Protein AF-A0A1F8NEN6-F1 (afdb_monomer_lite)

Radius of gyration: 20.18 Å; chains: 1; bounding box: 50×35×69 Å

Foldseek 3Di:
DCCCVPPCVVCVVVVVVVLVVLLVQLVCLQVVLVCCVPPPVVPDDPVVLLVSLVSLLVSLVSLLVSLVVVCVVVVDDDLPPDDPDPVNDRGDPSNVSNVVSVVSNCVSVVVSVVSVVVVVVVVVVVVVD

Secondary structure (DSSP, 8-state):
-HHIIIIISTTHHHHHHHHHHHHHHHHHHHHHHHHIIIIIGGGS-HHHHHHHHHHHHHHHHHHHHHHHHHHHHTT---TTSPPSSTTS-SS-HHHHHHHHHHHHHHHHHHHHHHHHHHHHHHHHHHTT-

Sequence (129 aa):
MSFLNDVVIPRGKLFGYLLEISELLVGVALIGGAVVWLLVWKRVSIQLRAVTLALITFSSLAGVFMNINFHLANGSSHPWLIPGSGFDEGVDLDSLMPAIELVLAGVSGGLLLGMWRSWRNARATSGRS

pLDDT: mean 79.59, std 16.27, range [47.91, 95.81]

Structure (mmCIF, N/CA/C/O backbone):
data_AF-A0A1F8NEN6-F1
#
_entry.id   AF-A0A1F8NEN6-F1
#
loop_
_atom_site.group_PDB
_atom_site.id
_atom_site.type_symbol
_atom_site.label_atom_id
_atom_site.label_alt_id
_atom_site.label_comp_id
_atom_site.label_asym_id
_atom_site.label_entity_id
_atom_site.label_seq_id
_atom_site.pdbx_PDB_ins_code
_atom_site.Cartn_x
_atom_site.Cartn_y
_atom_site.Cartn_z
_atom_site.occupancy
_atom_site.B_iso_or_equiv
_atom_site.auth_seq_id
_atom_site.auth_comp_id
_atom_site.auth_asym_id
_atom_site.auth_atom_id
_atom_site.pdbx_PDB_model_num
ATOM 1 N N . MET A 1 1 ? 29.935 -3.811 -19.395 1.00 47.91 1 MET A N 1
ATOM 2 C CA . MET A 1 1 ? 28.957 -4.557 -20.222 1.00 47.91 1 MET A CA 1
ATOM 3 C C . MET A 1 1 ? 28.736 -6.023 -19.798 1.00 47.91 1 MET A C 1
ATOM 5 O O . MET A 1 1 ? 27.991 -6.705 -20.482 1.00 47.91 1 MET A O 1
ATOM 9 N N . SER A 1 2 ? 29.287 -6.519 -18.674 1.00 57.44 2 SER A N 1
ATOM 10 C CA . SER A 1 2 ? 29.032 -7.905 -18.205 1.00 57.44 2 SER A CA 1
ATOM 11 C C . SER A 1 2 ? 27.757 -8.032 -17.349 1.00 57.44 2 SER A C 1
ATOM 13 O O . SER A 1 2 ? 26.944 -8.905 -17.607 1.00 57.44 2 SER A O 1
ATOM 15 N N . PHE A 1 3 ? 27.467 -7.093 -16.440 1.00 57.88 3 PHE A N 1
ATOM 16 C CA . PHE A 1 3 ? 26.266 -7.161 -15.584 1.00 57.88 3 PHE A CA 1
ATOM 17 C C . PHE A 1 3 ? 24.928 -7.177 -16.359 1.00 57.88 3 PHE A C 1
ATOM 19 O O . PHE A 1 3 ? 24.011 -7.918 -16.014 1.00 57.88 3 PHE A O 1
ATOM 26 N N . LEU A 1 4 ? 24.830 -6.400 -17.446 1.00 51.75 4 LEU A N 1
ATOM 27 C CA . LEU A 1 4 ? 23.642 -6.365 -18.308 1.00 51.75 4 LEU A CA 1
ATOM 28 C C . LEU A 1 4 ? 23.404 -7.714 -19.021 1.00 51.75 4 LEU A C 1
ATOM 30 O O . LEU A 1 4 ? 22.264 -8.160 -19.112 1.00 51.75 4 LEU A O 1
ATOM 34 N N . ASN A 1 5 ? 24.473 -8.381 -19.471 1.00 49.62 5 ASN A N 1
ATOM 35 C CA . ASN A 1 5 ? 24.411 -9.658 -20.192 1.00 49.62 5 ASN A CA 1
ATOM 36 C C . ASN A 1 5 ? 24.282 -10.880 -19.269 1.00 49.62 5 ASN A C 1
ATOM 38 O O . ASN A 1 5 ? 23.631 -11.845 -19.654 1.00 49.62 5 ASN A O 1
ATOM 42 N N . ASP A 1 6 ? 24.846 -10.832 -18.059 1.00 56.53 6 ASP A N 1
ATOM 43 C CA . ASP A 1 6 ? 24.893 -11.990 -17.152 1.00 56.53 6 ASP A CA 1
ATOM 44 C C . ASP A 1 6 ? 23.738 -12.018 -16.137 1.00 56.53 6 ASP A C 1
ATOM 46 O O . ASP A 1 6 ? 23.346 -13.087 -15.667 1.00 56.53 6 ASP A O 1
ATOM 50 N N . VAL A 1 7 ? 23.169 -10.857 -15.789 1.00 58.78 7 VAL A N 1
ATOM 51 C CA . VAL A 1 7 ? 22.150 -10.746 -14.728 1.00 58.78 7 VAL A CA 1
ATOM 52 C C . VAL A 1 7 ? 20.799 -10.295 -15.277 1.00 58.78 7 VAL A C 1
ATOM 54 O O . VAL A 1 7 ? 19.771 -10.870 -14.916 1.00 58.78 7 VAL A O 1
ATOM 57 N N . VAL A 1 8 ? 20.792 -9.293 -16.163 1.00 53.81 8 VAL A N 1
ATOM 58 C CA . VAL A 1 8 ? 19.554 -8.639 -16.623 1.00 53.81 8 VAL A CA 1
ATOM 59 C C . VAL A 1 8 ? 18.933 -9.372 -17.818 1.00 53.81 8 VAL A C 1
ATOM 61 O O . VAL A 1 8 ? 17.762 -9.744 -17.769 1.00 53.81 8 VAL A O 1
ATOM 64 N N . ILE A 1 9 ? 19.710 -9.655 -18.866 1.00 56.34 9 ILE A N 1
ATOM 65 C CA . ILE A 1 9 ? 19.211 -10.284 -20.104 1.00 56.34 9 ILE A CA 1
ATOM 66 C C . ILE A 1 9 ? 18.712 -11.734 -19.914 1.00 56.34 9 ILE A C 1
ATOM 68 O O . ILE A 1 9 ? 17.626 -12.043 -20.413 1.00 56.34 9 ILE A O 1
ATOM 72 N N . PRO A 1 10 ? 19.381 -12.632 -19.158 1.00 59.94 10 PRO A N 1
ATOM 73 C CA . PRO A 1 10 ? 18.939 -14.028 -19.045 1.00 59.94 10 PRO A CA 1
ATOM 74 C C . PRO A 1 10 ? 17.637 -14.181 -18.249 1.00 59.94 10 PRO A C 1
ATOM 76 O O . PRO A 1 10 ? 16.888 -15.137 -18.443 1.00 59.94 10 PRO A O 1
ATOM 79 N N . ARG A 1 11 ? 17.361 -13.234 -17.341 1.00 60.72 11 ARG A N 1
ATOM 80 C CA . ARG A 1 11 ? 16.193 -13.239 -16.448 1.00 60.72 11 ARG A CA 1
ATOM 81 C C . ARG A 1 11 ? 15.161 -12.169 -16.797 1.00 60.72 11 ARG A C 1
ATOM 83 O O . ARG A 1 11 ? 14.220 -11.992 -16.030 1.00 60.72 11 ARG A O 1
ATOM 90 N N . GLY A 1 12 ? 15.273 -11.513 -17.955 1.00 66.12 12 GLY A N 1
ATOM 91 C CA . GLY A 1 12 ? 14.342 -10.458 -18.373 1.00 66.12 12 GLY A CA 1
ATOM 92 C C . GLY A 1 12 ? 12.875 -10.904 -18.346 1.00 66.12 12 GLY A C 1
ATOM 93 O O . GLY A 1 12 ? 12.019 -10.161 -17.883 1.00 66.12 12 GLY A O 1
ATOM 94 N N . LYS A 1 13 ? 12.591 -12.163 -18.714 1.00 76.50 13 LYS A N 1
ATOM 95 C CA . LYS A 1 13 ? 11.241 -12.749 -18.603 1.00 76.50 13 LYS A CA 1
ATOM 96 C C . LYS A 1 13 ? 10.764 -12.900 -17.157 1.00 76.50 13 LYS A C 1
ATOM 98 O O . LYS A 1 13 ? 9.611 -12.620 -16.867 1.00 76.50 13 LYS A O 1
ATOM 103 N N . LEU A 1 14 ? 11.642 -13.335 -16.249 1.00 78.19 14 LEU A N 1
ATOM 104 C CA . LEU A 1 14 ? 11.311 -13.464 -14.827 1.00 78.19 14 LEU A CA 1
ATOM 105 C C . LEU A 1 14 ? 11.043 -12.089 -14.209 1.00 78.19 14 LEU A C 1
ATOM 107 O O . LEU A 1 14 ? 10.080 -11.930 -13.470 1.00 78.19 14 LEU A O 1
ATOM 111 N N . PHE A 1 15 ? 11.882 -11.104 -14.530 1.00 77.81 15 PHE A N 1
ATOM 112 C CA . PHE A 1 15 ? 11.697 -9.729 -14.081 1.00 77.81 15 PHE A CA 1
ATOM 113 C C . PHE A 1 15 ? 10.399 -9.126 -14.637 1.00 77.81 15 PHE A C 1
ATOM 115 O O . PHE A 1 15 ? 9.640 -8.536 -13.877 1.00 77.81 15 PHE A O 1
ATOM 122 N N . GLY A 1 16 ? 10.096 -9.372 -15.916 1.00 81.69 16 GLY A N 1
ATOM 123 C CA . GLY A 1 16 ? 8.826 -8.995 -16.538 1.00 81.69 16 GLY A CA 1
ATOM 124 C C . GLY A 1 16 ? 7.613 -9.583 -15.814 1.00 81.69 16 GLY A C 1
ATOM 125 O O . GLY A 1 16 ? 6.729 -8.832 -15.423 1.00 81.69 16 GLY A O 1
ATOM 126 N N . TYR A 1 17 ? 7.606 -10.891 -15.530 1.00 85.81 17 TYR A N 1
ATOM 127 C CA . TYR A 1 17 ? 6.505 -11.510 -14.780 1.00 85.81 17 TYR A CA 1
ATOM 128 C C . TYR A 1 17 ? 6.370 -10.973 -13.354 1.00 85.81 17 TYR A C 1
ATOM 130 O O . TYR A 1 17 ? 5.258 -10.821 -12.860 1.00 85.81 17 TYR A O 1
ATOM 138 N N . LEU A 1 18 ? 7.481 -10.685 -12.672 1.00 86.50 18 LEU A N 1
ATOM 139 C CA . LEU A 1 18 ? 7.431 -10.099 -11.333 1.00 86.50 18 LEU A CA 1
ATOM 140 C C . LEU A 1 18 ? 6.818 -8.696 -11.353 1.00 86.50 18 LEU A C 1
ATOM 142 O O . LEU A 1 18 ? 6.039 -8.379 -10.455 1.00 86.50 18 LEU A O 1
ATOM 146 N N . LEU A 1 19 ? 7.143 -7.884 -12.363 1.00 85.00 19 LEU A N 1
ATOM 147 C CA . LEU A 1 19 ? 6.537 -6.567 -12.550 1.00 85.00 19 LEU A CA 1
ATOM 148 C C . LEU A 1 19 ? 5.041 -6.686 -12.846 1.00 85.00 19 LEU A C 1
ATOM 150 O O . LEU A 1 19 ? 4.246 -6.095 -12.124 1.00 85.00 19 LEU A O 1
ATOM 154 N N . GLU A 1 20 ? 4.663 -7.518 -13.817 1.00 88.31 20 GLU A N 1
ATOM 155 C CA . GLU A 1 20 ? 3.265 -7.731 -14.211 1.00 88.31 20 GLU A CA 1
ATOM 156 C C . GLU A 1 20 ? 2.405 -8.218 -13.033 1.00 88.31 20 GLU A C 1
ATOM 158 O O . GLU A 1 20 ? 1.335 -7.675 -12.756 1.00 88.31 20 GLU A O 1
ATOM 163 N N . ILE A 1 21 ? 2.897 -9.202 -12.271 1.00 92.00 21 ILE A N 1
ATOM 164 C CA . ILE A 1 21 ? 2.203 -9.698 -11.076 1.00 92.00 21 ILE A CA 1
ATOM 165 C C . ILE A 1 21 ? 2.098 -8.598 -10.013 1.00 92.00 21 ILE A C 1
ATOM 167 O O . ILE A 1 21 ? 1.062 -8.480 -9.360 1.00 92.00 21 ILE A O 1
ATOM 171 N N . SER A 1 22 ? 3.149 -7.797 -9.819 1.00 87.56 22 SER A N 1
ATOM 172 C CA . SER A 1 22 ? 3.140 -6.719 -8.821 1.00 87.56 22 SER A CA 1
ATOM 173 C C . SER A 1 22 ? 2.142 -5.623 -9.183 1.00 87.56 22 SER A C 1
ATOM 175 O O . SER A 1 22 ? 1.372 -5.199 -8.322 1.00 87.56 22 SER A O 1
ATOM 177 N N . GLU A 1 23 ? 2.102 -5.214 -10.450 1.00 89.38 23 GLU A N 1
ATOM 178 C CA . GLU A 1 23 ? 1.143 -4.240 -10.970 1.00 89.38 23 GLU A CA 1
ATOM 179 C C . GLU A 1 23 ? -0.295 -4.731 -10.777 1.00 89.38 23 GLU A C 1
ATOM 181 O O . GLU A 1 23 ? -1.141 -4.018 -10.231 1.00 89.38 23 GLU A O 1
ATOM 186 N N . LEU A 1 24 ? -0.550 -5.998 -11.112 1.00 93.44 24 LEU A N 1
ATOM 187 C CA . LEU A 1 24 ? -1.867 -6.604 -10.958 1.00 93.44 24 LEU A CA 1
ATOM 188 C C . LEU A 1 24 ? -2.286 -6.682 -9.483 1.00 93.44 24 LEU A C 1
ATOM 190 O O . LEU A 1 24 ? -3.422 -6.346 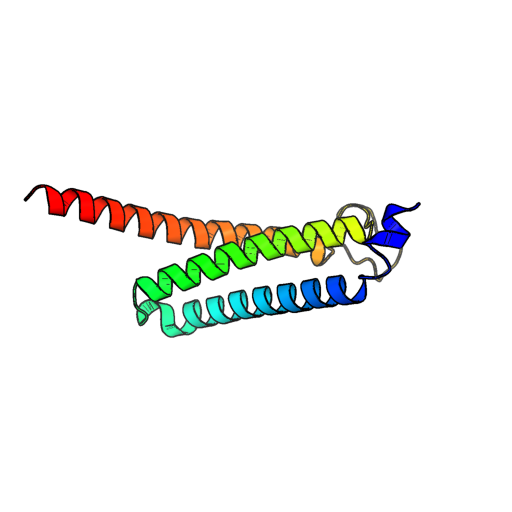-9.145 1.00 93.44 24 LEU A O 1
ATOM 194 N N . LEU A 1 25 ? -1.377 -7.070 -8.584 1.00 93.12 25 LEU A N 1
ATOM 195 C CA . LEU A 1 25 ? -1.648 -7.106 -7.143 1.00 93.12 25 LEU A CA 1
ATOM 196 C C . LEU A 1 25 ? -1.940 -5.712 -6.573 1.00 93.12 25 LEU A C 1
ATOM 198 O O . LEU A 1 25 ? -2.885 -5.569 -5.792 1.00 93.12 25 LEU A O 1
ATOM 202 N N . VAL A 1 26 ? -1.174 -4.693 -6.977 1.00 92.62 26 VAL A N 1
ATOM 203 C CA . VAL A 1 26 ? -1.401 -3.294 -6.579 1.00 92.62 26 VAL A CA 1
ATOM 204 C C . VAL A 1 26 ? -2.767 -2.818 -7.070 1.00 92.62 26 VAL A C 1
ATOM 206 O O . VAL A 1 26 ? -3.563 -2.319 -6.269 1.00 92.62 26 VAL A O 1
ATOM 209 N N . GLY A 1 27 ? -3.089 -3.048 -8.345 1.00 91.06 27 GLY A N 1
ATOM 210 C CA . GLY A 1 27 ? -4.379 -2.682 -8.928 1.00 91.06 27 GLY A CA 1
ATOM 211 C C . GLY A 1 27 ? -5.554 -3.356 -8.217 1.00 91.06 27 GLY A C 1
ATOM 212 O O . GLY A 1 27 ? -6.503 -2.685 -7.805 1.00 91.06 27 GLY A O 1
ATOM 213 N N . VAL A 1 28 ? -5.476 -4.670 -7.984 1.00 95.75 28 VAL A N 1
ATOM 214 C CA . VAL A 1 28 ? -6.517 -5.429 -7.269 1.00 95.75 28 VAL A CA 1
ATOM 215 C C . VAL A 1 28 ? -6.703 -4.919 -5.841 1.00 95.75 28 VAL A C 1
ATOM 217 O O . VAL A 1 28 ? -7.840 -4.780 -5.386 1.00 95.75 28 VAL A O 1
ATOM 220 N N . ALA A 1 29 ? -5.619 -4.609 -5.130 1.00 93.25 29 ALA A N 1
ATOM 221 C CA . ALA A 1 29 ? -5.698 -4.088 -3.770 1.00 93.25 29 ALA A CA 1
ATOM 222 C C . ALA A 1 29 ? -6.345 -2.694 -3.715 1.00 93.25 29 ALA A C 1
ATOM 224 O O . ALA A 1 29 ? -7.176 -2.445 -2.838 1.00 93.25 29 ALA A O 1
ATOM 225 N N . LEU A 1 30 ? -6.022 -1.804 -4.660 1.00 92.56 30 LEU A N 1
ATOM 226 C CA . LEU A 1 30 ? -6.625 -0.471 -4.747 1.00 92.56 30 LEU A CA 1
ATOM 227 C C . LEU A 1 30 ? -8.108 -0.539 -5.134 1.00 92.56 30 LEU A C 1
ATOM 229 O O . LEU A 1 30 ? -8.938 0.085 -4.470 1.00 92.56 30 LEU A O 1
ATOM 233 N N . ILE A 1 31 ? -8.462 -1.346 -6.140 1.00 94.88 31 ILE A N 1
ATOM 234 C CA . ILE A 1 31 ? -9.858 -1.555 -6.556 1.00 94.88 31 ILE A CA 1
ATOM 235 C C . ILE A 1 31 ? -10.662 -2.180 -5.412 1.00 94.88 31 ILE A C 1
ATOM 237 O O . ILE A 1 31 ? -11.721 -1.671 -5.042 1.00 94.88 31 ILE A O 1
ATOM 241 N N . GLY A 1 32 ? -10.150 -3.252 -4.803 1.00 94.00 32 GLY A N 1
ATOM 242 C CA . GLY A 1 32 ? -10.792 -3.911 -3.667 1.00 94.00 32 GLY A CA 1
ATOM 243 C C . GLY A 1 32 ? -10.961 -2.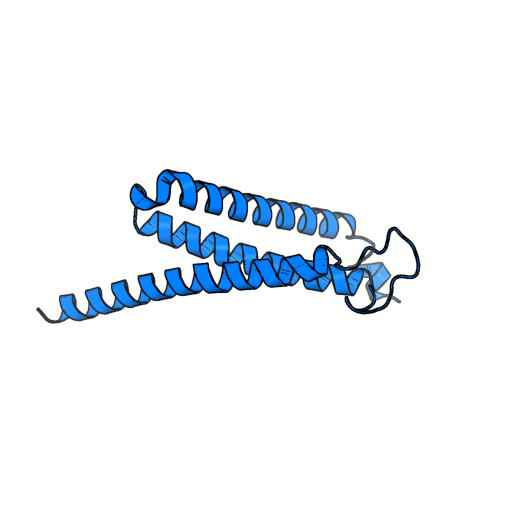965 -2.478 1.00 94.00 32 GLY A C 1
ATOM 244 O O . GLY A 1 32 ? -12.033 -2.913 -1.872 1.00 94.00 32 GLY A O 1
ATOM 245 N N . GLY A 1 33 ? -9.940 -2.156 -2.191 1.00 91.94 33 GLY A N 1
ATOM 246 C CA . GLY A 1 33 ? -9.989 -1.113 -1.174 1.00 91.94 33 GLY A CA 1
ATOM 247 C C . GLY A 1 33 ? -11.077 -0.074 -1.442 1.00 91.94 33 GLY A C 1
ATOM 248 O O . GLY A 1 33 ? -11.871 0.221 -0.547 1.00 91.94 33 GLY A O 1
ATOM 249 N N . ALA A 1 34 ? -11.176 0.420 -2.678 1.00 91.69 34 ALA A N 1
ATOM 250 C CA . ALA A 1 34 ? -12.221 1.352 -3.095 1.00 91.69 34 ALA A CA 1
ATOM 251 C C . ALA A 1 34 ? -13.626 0.741 -2.963 1.00 91.69 34 ALA A C 1
ATOM 253 O O . ALA A 1 34 ? -14.532 1.384 -2.433 1.00 91.69 34 ALA A O 1
ATOM 254 N N . VAL A 1 35 ? -13.803 -0.523 -3.363 1.00 94.31 35 VAL A N 1
ATOM 255 C CA . VAL A 1 35 ? -15.075 -1.252 -3.225 1.00 94.31 35 VAL A CA 1
ATOM 256 C C . VAL A 1 35 ? -15.479 -1.389 -1.756 1.00 94.31 35 VAL A C 1
ATOM 258 O O . VAL A 1 35 ? -16.619 -1.084 -1.395 1.00 94.31 35 VAL A O 1
ATOM 261 N N . VAL A 1 36 ? -14.551 -1.797 -0.883 1.00 92.81 36 VAL A N 1
ATOM 262 C CA . VAL A 1 36 ? -14.810 -1.897 0.562 1.00 92.81 36 VAL A CA 1
ATOM 263 C C . VAL A 1 36 ? -15.172 -0.529 1.137 1.00 92.81 36 VAL A C 1
ATOM 265 O O . VAL A 1 36 ? -16.119 -0.426 1.924 1.00 92.81 36 VAL A O 1
ATOM 268 N N . TRP A 1 37 ? -14.457 0.521 0.731 1.00 90.62 37 TRP A N 1
ATOM 269 C CA . TRP A 1 37 ? -14.686 1.876 1.217 1.00 90.62 37 TRP A CA 1
ATOM 270 C C . TRP A 1 37 ? -16.050 2.432 0.773 1.00 90.62 37 TRP A C 1
ATOM 272 O O . TRP A 1 37 ? -16.781 2.992 1.591 1.00 90.62 37 TRP A O 1
ATOM 282 N N . LEU A 1 38 ? -16.444 2.224 -0.484 1.00 92.69 38 LEU A N 1
ATOM 283 C CA . LEU A 1 38 ? -17.703 2.742 -1.023 1.00 92.69 38 LEU A CA 1
ATOM 284 C C . LEU A 1 38 ? -18.927 1.957 -0.541 1.00 92.69 38 LEU A C 1
ATOM 286 O O . LEU A 1 38 ? -19.943 2.558 -0.192 1.00 92.69 38 LEU A O 1
ATOM 290 N N . LEU A 1 39 ? -18.849 0.624 -0.510 1.00 93.81 39 LEU A N 1
ATOM 291 C CA . LEU A 1 39 ? -20.044 -0.212 -0.351 1.0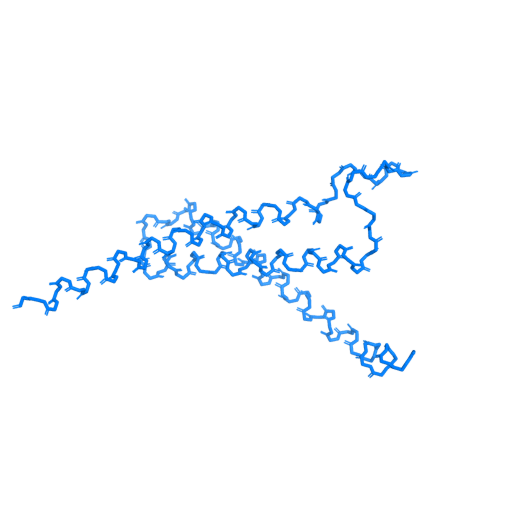0 93.81 39 LEU A CA 1
ATOM 292 C C . LEU A 1 39 ? -20.263 -0.706 1.079 1.00 93.81 39 LEU A C 1
ATOM 294 O O . LEU A 1 39 ? -21.405 -0.848 1.520 1.00 93.81 39 LEU A O 1
ATOM 298 N N . VAL A 1 40 ? -19.188 -1.002 1.814 1.00 92.19 40 VAL A N 1
ATOM 299 C CA . VAL A 1 40 ? -19.297 -1.809 3.044 1.00 92.19 40 VAL A CA 1
ATOM 300 C C . VAL A 1 40 ? -18.607 -1.169 4.247 1.00 92.19 40 VAL A C 1
ATOM 302 O O . VAL A 1 40 ? -18.705 -1.696 5.354 1.00 92.19 40 VAL A O 1
ATOM 305 N N . TRP A 1 41 ? -17.994 0.010 4.093 1.00 90.25 41 TRP A N 1
ATOM 306 C CA . TRP A 1 41 ? -17.156 0.640 5.120 1.00 90.25 41 TRP A CA 1
ATOM 307 C C . TRP A 1 41 ? -17.804 0.688 6.503 1.00 90.25 41 TRP A C 1
ATOM 309 O O . TRP A 1 41 ? -17.201 0.269 7.489 1.00 90.25 41 TRP A O 1
ATOM 319 N N . LYS A 1 42 ? -19.067 1.122 6.597 1.00 89.31 42 LYS A N 1
ATOM 320 C CA . LYS A 1 42 ? -19.784 1.223 7.881 1.00 89.31 42 LYS A CA 1
ATOM 321 C C . LYS A 1 42 ? -20.148 -0.133 8.500 1.00 89.31 42 LYS A C 1
ATOM 323 O O . LYS A 1 42 ? -20.330 -0.187 9.711 1.00 89.31 42 LYS A O 1
ATOM 328 N N . ARG A 1 43 ? -20.223 -1.203 7.705 1.00 89.62 43 ARG A N 1
ATOM 329 C CA . ARG A 1 43 ? -20.671 -2.543 8.128 1.00 89.62 43 ARG A CA 1
ATOM 330 C C . ARG A 1 43 ? -19.524 -3.505 8.457 1.00 89.62 43 ARG A C 1
ATOM 332 O O . ARG A 1 43 ? -19.773 -4.549 9.045 1.00 89.62 43 ARG A O 1
ATOM 339 N N . VAL A 1 44 ? -18.286 -3.172 8.089 1.00 90.56 44 VAL A N 1
ATOM 340 C CA . VAL A 1 44 ? -17.117 -4.031 8.330 1.00 90.56 44 VAL A CA 1
ATOM 341 C C . VAL A 1 44 ? -16.495 -3.837 9.715 1.00 90.56 44 VAL A C 1
ATOM 343 O O . VAL A 1 44 ? -16.569 -2.755 10.304 1.00 90.56 44 VAL A O 1
ATOM 346 N N . SER A 1 45 ? -15.849 -4.896 10.215 1.00 92.44 45 SER A N 1
ATOM 347 C CA . SER A 1 45 ? -15.133 -4.887 11.492 1.00 92.44 45 SER A CA 1
ATOM 348 C C . SER A 1 45 ? -13.947 -3.921 11.482 1.00 92.44 45 SER A C 1
ATOM 350 O O . SER A 1 45 ? -13.381 -3.588 10.436 1.00 92.44 45 SER A O 1
ATOM 352 N N . ILE A 1 46 ? -13.527 -3.494 12.675 1.00 89.50 46 ILE A N 1
ATOM 353 C CA . ILE A 1 46 ? -12.373 -2.605 12.832 1.00 89.50 46 ILE A CA 1
ATOM 354 C C . ILE A 1 46 ? -11.081 -3.238 12.297 1.00 89.50 46 ILE A C 1
ATOM 356 O O . ILE A 1 46 ? -10.261 -2.529 11.714 1.00 89.50 46 ILE A O 1
ATOM 360 N N . GLN A 1 47 ? -10.922 -4.565 12.429 1.00 90.56 47 GLN A N 1
ATOM 361 C CA . GLN A 1 47 ? -9.770 -5.271 11.869 1.00 90.56 47 GLN A CA 1
ATOM 362 C C . GLN A 1 47 ? -9.773 -5.202 10.342 1.00 90.56 47 GLN A C 1
ATOM 364 O O . GLN A 1 47 ? -8.743 -4.889 9.755 1.00 90.56 47 GLN A O 1
ATOM 369 N N . LEU A 1 48 ? -10.923 -5.431 9.696 1.00 91.44 48 LEU A N 1
ATOM 370 C CA . LEU A 1 48 ? -10.997 -5.403 8.236 1.00 91.44 48 LEU A CA 1
ATOM 371 C C . LEU A 1 48 ? -10.756 -3.992 7.685 1.00 91.44 48 LEU A C 1
ATOM 373 O O . LEU A 1 48 ? -10.066 -3.846 6.679 1.00 91.44 48 LEU A O 1
ATOM 377 N N . ARG A 1 49 ? -11.235 -2.947 8.375 1.00 92.44 49 ARG A N 1
ATOM 378 C CA . ARG A 1 49 ? -10.889 -1.553 8.039 1.00 92.44 49 ARG A CA 1
ATOM 379 C C . ARG A 1 49 ? -9.387 -1.306 8.133 1.00 92.44 49 ARG A C 1
ATOM 381 O O . ARG A 1 49 ? -8.820 -0.728 7.215 1.00 92.44 49 ARG A O 1
ATOM 388 N N . ALA A 1 50 ? -8.744 -1.765 9.207 1.00 93.19 50 ALA A N 1
ATOM 389 C CA . ALA A 1 50 ? -7.303 -1.604 9.388 1.00 93.19 50 ALA A CA 1
ATOM 390 C C . ALA A 1 50 ? -6.502 -2.325 8.292 1.00 93.19 50 ALA A C 1
ATOM 392 O O . ALA A 1 50 ? -5.594 -1.733 7.717 1.00 93.19 50 ALA A O 1
ATOM 393 N N . VAL A 1 51 ? -6.871 -3.569 7.964 1.00 94.62 51 VAL A N 1
ATOM 394 C CA . VAL A 1 51 ? -6.237 -4.343 6.883 1.00 94.62 51 VAL A CA 1
ATOM 395 C C . VAL A 1 51 ? -6.440 -3.658 5.534 1.00 94.62 51 VAL A C 1
ATOM 397 O O . VAL A 1 51 ? -5.482 -3.508 4.786 1.00 94.62 51 VAL A O 1
ATOM 400 N N . THR A 1 52 ? -7.654 -3.185 5.246 1.00 93.56 52 THR A N 1
ATOM 401 C CA . THR A 1 52 ? -7.960 -2.480 3.992 1.00 93.56 52 THR A CA 1
ATOM 402 C C . THR A 1 52 ? -7.127 -1.206 3.857 1.00 93.56 52 THR A C 1
ATOM 404 O O . THR A 1 52 ? -6.499 -0.996 2.825 1.00 93.56 52 THR A O 1
ATOM 407 N N . LEU A 1 53 ? -7.057 -0.381 4.908 1.00 94.06 53 LEU A N 1
ATOM 408 C CA . LEU A 1 53 ? -6.239 0.836 4.906 1.00 94.06 53 LEU A CA 1
ATOM 409 C C . LEU A 1 53 ? -4.751 0.520 4.741 1.00 94.06 53 LEU A C 1
ATOM 411 O O . LEU A 1 53 ? -4.077 1.191 3.969 1.00 94.06 53 LEU A O 1
ATOM 415 N N . ALA A 1 54 ? -4.249 -0.517 5.419 1.00 94.69 54 ALA A N 1
ATOM 416 C CA . ALA A 1 54 ? -2.865 -0.952 5.269 1.00 94.69 54 ALA A CA 1
ATOM 417 C C . ALA A 1 54 ? -2.572 -1.401 3.832 1.00 94.69 54 ALA A C 1
ATOM 419 O O . ALA A 1 54 ? -1.576 -0.969 3.258 1.00 94.69 54 ALA A O 1
ATOM 420 N N . LEU A 1 55 ? -3.453 -2.209 3.234 1.00 95.00 55 LEU A N 1
ATOM 421 C CA . LEU A 1 55 ? -3.321 -2.654 1.847 1.00 95.00 55 LEU A CA 1
ATOM 422 C C . LEU A 1 55 ? -3.316 -1.475 0.875 1.00 95.00 55 LEU A C 1
ATOM 424 O O . LEU A 1 55 ? -2.434 -1.424 0.023 1.00 95.00 55 LEU A O 1
ATOM 428 N N . ILE A 1 56 ? -4.227 -0.507 1.024 1.00 95.31 56 ILE A N 1
ATOM 429 C CA . ILE A 1 56 ? -4.245 0.697 0.179 1.00 95.31 56 ILE A CA 1
ATOM 430 C C . ILE A 1 56 ? -2.938 1.479 0.341 1.00 95.31 56 ILE A C 1
ATOM 432 O O . ILE A 1 56 ? -2.328 1.846 -0.661 1.00 95.31 56 ILE A O 1
ATOM 436 N N . THR A 1 57 ? -2.470 1.699 1.573 1.00 95.06 57 THR A N 1
ATOM 437 C CA . THR A 1 57 ? -1.215 2.421 1.828 1.00 95.06 57 THR A CA 1
ATOM 438 C C . THR A 1 57 ? -0.015 1.722 1.198 1.00 95.06 57 THR A C 1
ATOM 440 O O . THR A 1 57 ? 0.736 2.364 0.468 1.00 95.06 57 THR A O 1
ATOM 443 N N . PHE A 1 58 ? 0.168 0.422 1.441 1.00 95.81 58 PHE A N 1
ATOM 444 C CA . PHE A 1 58 ? 1.299 -0.321 0.880 1.00 95.81 58 PHE A CA 1
ATOM 445 C C . PHE A 1 58 ? 1.231 -0.409 -0.645 1.00 95.81 58 PHE A C 1
ATOM 447 O O . PHE A 1 58 ? 2.253 -0.222 -1.297 1.00 95.81 58 PHE A O 1
ATOM 454 N N . SER A 1 59 ? 0.042 -0.628 -1.211 1.00 93.88 59 SER A N 1
ATOM 455 C CA . SER A 1 59 ? -0.140 -0.708 -2.666 1.00 93.88 59 SER A CA 1
ATOM 456 C C . SER A 1 59 ? 0.130 0.633 -3.333 1.00 93.88 59 SER A C 1
ATOM 458 O O . SER A 1 59 ? 0.811 0.673 -4.347 1.00 93.88 59 SER A O 1
ATOM 460 N N . SER A 1 60 ? -0.313 1.737 -2.725 1.00 92.62 60 SER A N 1
ATOM 461 C CA . SER A 1 60 ? -0.036 3.080 -3.242 1.00 92.62 60 SER A CA 1
ATOM 462 C C . SER A 1 60 ? 1.461 3.404 -3.192 1.00 92.62 60 SER A C 1
ATOM 464 O O . SER A 1 60 ? 2.010 3.920 -4.153 1.00 92.62 60 SER A O 1
ATOM 466 N N . LEU A 1 61 ? 2.161 3.056 -2.105 1.00 93.75 61 LEU A N 1
ATOM 467 C CA . LEU A 1 61 ? 3.616 3.250 -2.021 1.00 93.75 61 LEU A CA 1
ATOM 468 C C . LEU A 1 61 ? 4.384 2.375 -3.024 1.00 93.75 61 LEU A C 1
ATOM 470 O O . LEU A 1 61 ? 5.374 2.828 -3.598 1.00 93.75 61 LEU A O 1
ATOM 474 N N . ALA A 1 62 ? 3.935 1.136 -3.236 1.00 91.50 62 ALA A N 1
ATOM 475 C CA . ALA A 1 62 ? 4.499 0.251 -4.249 1.00 91.50 62 ALA A CA 1
ATOM 476 C C . ALA A 1 62 ? 4.266 0.801 -5.666 1.00 91.50 62 ALA A C 1
ATOM 478 O O . ALA A 1 62 ? 5.202 0.806 -6.462 1.00 91.50 62 ALA A O 1
ATOM 479 N N . GLY A 1 63 ? 3.068 1.323 -5.947 1.00 88.44 63 GLY A N 1
ATOM 480 C CA . GLY A 1 63 ? 2.729 2.016 -7.191 1.00 88.44 63 GLY A CA 1
ATOM 481 C C . GLY A 1 63 ? 3.649 3.203 -7.468 1.00 88.44 63 GLY A C 1
ATOM 482 O O . GLY A 1 63 ? 4.299 3.233 -8.510 1.00 88.44 63 GLY A O 1
ATOM 483 N N . VAL A 1 64 ? 3.852 4.085 -6.478 1.00 89.31 64 VAL A N 1
ATOM 484 C CA . VAL A 1 64 ? 4.758 5.245 -6.605 1.00 89.31 64 VAL A CA 1
ATOM 485 C C . VAL A 1 64 ? 6.162 4.791 -6.982 1.00 89.31 64 VAL A C 1
ATOM 487 O O . VAL A 1 64 ? 6.791 5.352 -7.878 1.00 89.31 64 VAL A O 1
ATOM 490 N N . PHE A 1 65 ? 6.665 3.766 -6.295 1.00 89.19 65 PHE A N 1
ATOM 491 C CA . PHE A 1 65 ? 7.989 3.224 -6.565 1.00 89.19 65 PHE A CA 1
ATOM 492 C C . PHE A 1 65 ? 8.091 2.637 -7.980 1.00 89.19 65 PHE A C 1
ATOM 494 O O . PHE A 1 65 ? 9.078 2.891 -8.668 1.00 89.19 65 PHE A O 1
ATOM 501 N N . MET A 1 66 ? 7.086 1.880 -8.433 1.00 86.06 66 MET A N 1
ATOM 502 C CA . MET A 1 66 ? 7.055 1.321 -9.790 1.00 86.06 66 MET A CA 1
ATOM 503 C C . MET A 1 66 ? 6.994 2.420 -10.852 1.00 86.06 66 MET A C 1
ATOM 505 O O . MET A 1 66 ? 7.827 2.414 -11.751 1.00 86.06 66 MET A O 1
ATOM 509 N N . ASN A 1 67 ? 6.108 3.403 -10.693 1.00 84.12 67 ASN A N 1
ATOM 510 C CA . ASN A 1 67 ? 5.950 4.520 -11.625 1.00 84.12 67 ASN A CA 1
ATOM 511 C C . ASN A 1 67 ? 7.234 5.347 -11.756 1.00 84.12 67 ASN A C 1
ATOM 513 O O . ASN A 1 67 ? 7.670 5.645 -12.865 1.00 84.12 67 ASN A O 1
ATOM 517 N N . ILE A 1 68 ? 7.914 5.638 -10.640 1.00 82.88 68 ILE A N 1
ATOM 518 C CA . ILE A 1 68 ? 9.222 6.313 -10.675 1.00 82.88 68 ILE A CA 1
ATOM 519 C C . ILE A 1 68 ? 10.260 5.451 -11.404 1.00 82.88 68 ILE A C 1
ATOM 521 O O . ILE A 1 68 ? 11.007 5.963 -12.236 1.00 82.88 68 ILE A O 1
ATOM 525 N N . ASN A 1 69 ? 10.322 4.149 -11.113 1.00 81.25 69 ASN A N 1
ATOM 526 C CA . ASN A 1 69 ? 11.276 3.259 -11.775 1.00 81.25 69 ASN A CA 1
ATOM 527 C C . ASN A 1 69 ? 11.011 3.138 -13.278 1.00 81.25 69 ASN A C 1
ATOM 529 O O . ASN A 1 69 ? 11.969 3.124 -14.047 1.00 81.25 69 ASN A O 1
ATOM 533 N N . PHE A 1 70 ? 9.749 3.070 -13.702 1.00 78.06 70 PHE A N 1
ATOM 534 C CA . PHE A 1 70 ? 9.372 3.020 -15.114 1.00 78.06 70 PHE A CA 1
ATOM 535 C C . PHE A 1 70 ? 9.680 4.330 -15.826 1.00 78.06 70 PHE A C 1
ATOM 537 O O . PHE A 1 70 ? 10.308 4.294 -16.881 1.00 78.06 70 PHE A O 1
ATOM 544 N N . HIS A 1 71 ? 9.383 5.472 -15.207 1.00 73.88 71 HIS A N 1
ATOM 545 C CA . HIS A 1 71 ? 9.752 6.780 -15.745 1.00 73.88 71 HIS A CA 1
ATOM 546 C C . HIS A 1 71 ? 11.276 6.914 -15.935 1.00 73.88 71 HIS A C 1
ATOM 548 O O . HIS A 1 71 ? 11.754 7.374 -16.971 1.00 73.88 71 HIS A O 1
ATOM 554 N N . LEU A 1 72 ? 12.073 6.444 -14.967 1.00 74.56 72 LEU A N 1
ATOM 555 C CA . LEU A 1 72 ? 13.535 6.436 -15.085 1.00 74.56 72 LEU A CA 1
ATOM 556 C C . LEU A 1 72 ? 14.039 5.433 -16.137 1.00 74.56 72 LEU A C 1
ATOM 558 O O . LEU A 1 72 ? 14.986 5.735 -16.862 1.00 74.56 72 LEU A O 1
ATOM 562 N N . ALA A 1 73 ? 13.426 4.249 -16.226 1.00 70.69 73 ALA A N 1
ATOM 563 C CA . ALA A 1 73 ? 13.812 3.203 -17.173 1.00 70.69 73 ALA A CA 1
ATOM 564 C C . ALA A 1 73 ? 13.447 3.547 -18.626 1.00 70.69 73 ALA A C 1
ATOM 566 O O . ALA A 1 73 ? 14.203 3.204 -19.535 1.00 70.69 73 ALA A O 1
ATOM 567 N N . ASN A 1 74 ? 12.336 4.258 -18.838 1.00 66.56 74 ASN A N 1
ATOM 568 C CA . ASN A 1 74 ? 11.906 4.746 -20.148 1.00 66.56 74 ASN A CA 1
ATOM 569 C C . ASN A 1 74 ? 12.768 5.914 -20.655 1.00 66.56 74 ASN A C 1
ATOM 571 O O . ASN A 1 74 ? 12.691 6.265 -21.830 1.00 66.56 74 ASN A O 1
ATOM 575 N N . GLY A 1 75 ? 13.613 6.509 -19.800 1.00 61.94 75 GLY A N 1
ATOM 576 C CA . GLY A 1 75 ? 14.460 7.646 -20.168 1.00 61.94 75 GLY A CA 1
ATOM 577 C C . GLY A 1 75 ? 13.658 8.894 -20.550 1.00 61.94 75 GLY A C 1
ATOM 578 O O . GLY A 1 75 ? 14.173 9.753 -21.266 1.00 61.94 75 GLY A O 1
ATOM 579 N N . SER A 1 76 ? 12.400 8.979 -20.108 1.00 55.19 76 SER A N 1
ATOM 580 C CA . SER A 1 76 ? 11.474 10.053 -20.450 1.00 55.19 76 SER A CA 1
ATOM 581 C C . SER A 1 76 ? 11.948 11.395 -19.890 1.00 55.19 76 SER A C 1
ATOM 583 O O . SER A 1 76 ? 12.319 11.529 -18.722 1.00 55.19 76 SER A O 1
ATOM 585 N N . SER A 1 77 ? 11.944 12.400 -20.763 1.00 52.00 77 SER A N 1
ATOM 586 C CA . SER A 1 77 ? 12.232 13.794 -20.435 1.00 52.00 77 SER A CA 1
ATOM 587 C C . SER A 1 77 ? 11.197 14.331 -19.441 1.00 52.00 77 SER A C 1
ATOM 589 O O . SER A 1 77 ? 10.033 13.952 -19.494 1.00 52.00 77 SER A O 1
ATOM 591 N N . HIS A 1 78 ? 11.617 15.215 -18.532 1.00 51.59 78 HIS A N 1
ATOM 592 C CA . HIS A 1 78 ? 10.769 15.797 -17.485 1.00 51.59 78 HIS A CA 1
ATOM 593 C C . HIS A 1 78 ? 9.370 16.256 -17.960 1.00 51.59 78 HIS A C 1
ATOM 595 O O . HIS A 1 78 ? 9.270 16.789 -19.065 1.00 51.59 78 HIS A O 1
ATOM 601 N N . PRO A 1 79 ? 8.336 16.211 -17.085 1.00 52.84 79 PRO A N 1
ATOM 602 C CA . PRO A 1 79 ? 6.920 16.440 -17.433 1.00 52.84 79 PRO A CA 1
ATOM 603 C C . PRO A 1 79 ? 6.598 17.783 -18.110 1.00 52.84 79 PRO A C 1
ATOM 605 O O . PRO A 1 79 ? 5.519 17.975 -18.652 1.00 52.84 79 PRO A O 1
ATOM 608 N N . TRP A 1 80 ? 7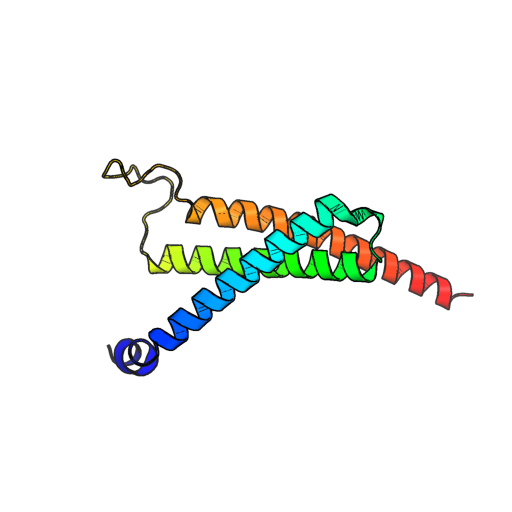.516 18.744 -18.019 1.00 52.84 80 TRP A N 1
ATOM 609 C CA . TRP A 1 80 ? 7.368 20.133 -18.459 1.00 52.84 80 TRP A CA 1
ATOM 610 C C . TRP A 1 80 ? 8.179 20.460 -19.724 1.00 52.84 80 TRP A C 1
ATOM 612 O O . TRP A 1 80 ? 8.245 21.625 -20.121 1.00 52.84 80 TRP A O 1
ATOM 622 N N . LEU A 1 81 ? 8.830 19.471 -20.348 1.00 48.19 81 LEU A N 1
ATOM 623 C CA . LEU A 1 81 ? 9.507 19.656 -21.631 1.00 48.19 81 LEU A CA 1
ATOM 624 C C . LEU A 1 81 ? 8.492 19.569 -22.772 1.00 48.19 81 LEU A C 1
ATOM 626 O O . LEU A 1 81 ? 7.729 18.617 -22.876 1.00 48.19 81 LEU A O 1
ATOM 630 N N . ILE A 1 82 ? 8.484 20.615 -23.600 1.00 49.75 82 ILE A N 1
ATOM 631 C CA . ILE A 1 82 ? 7.566 20.783 -24.725 1.00 49.75 82 ILE A CA 1
ATOM 632 C C . ILE A 1 82 ? 7.680 19.556 -25.646 1.00 49.75 82 ILE A C 1
ATOM 634 O O . ILE A 1 82 ? 8.779 19.274 -26.130 1.00 49.75 82 ILE A O 1
ATOM 638 N N . PRO A 1 83 ? 6.571 18.853 -25.899 1.00 50.41 83 PRO A N 1
ATOM 639 C CA . PRO A 1 83 ? 6.590 17.620 -26.658 1.00 50.41 83 PRO A CA 1
ATOM 640 C C . PRO A 1 83 ? 6.946 17.832 -28.129 1.00 50.41 83 PRO A C 1
ATOM 642 O O . PRO A 1 83 ? 6.504 18.794 -28.763 1.00 50.41 83 PRO A O 1
ATOM 645 N N . GLY A 1 84 ? 7.742 16.919 -28.688 1.00 55.00 84 GLY A N 1
ATOM 646 C CA . GLY A 1 84 ? 8.204 16.990 -30.080 1.00 55.00 84 GLY A CA 1
ATOM 647 C C . GLY A 1 84 ? 7.189 16.467 -31.103 1.00 55.00 84 GLY A C 1
ATOM 648 O O . GLY A 1 84 ? 7.379 16.655 -32.305 1.00 55.00 84 GLY A O 1
ATOM 649 N N . SER A 1 85 ? 6.118 15.801 -30.655 1.00 51.88 85 SER A N 1
ATOM 650 C CA . SER A 1 85 ? 5.090 15.213 -31.524 1.00 51.88 85 SER A CA 1
ATOM 651 C C . SER A 1 85 ? 3.719 15.125 -30.836 1.00 51.88 85 SER A C 1
ATOM 653 O O . SER A 1 85 ? 3.629 15.110 -29.617 1.00 51.88 85 SER A O 1
ATOM 655 N N . GLY A 1 86 ? 2.626 15.061 -31.603 1.00 49.19 86 GLY A N 1
ATOM 656 C CA . GLY A 1 86 ? 1.246 15.112 -31.081 1.00 49.19 86 GLY A CA 1
ATOM 657 C C . GLY A 1 86 ? 0.755 13.888 -30.289 1.00 49.19 86 GLY A C 1
ATOM 658 O O . GLY A 1 86 ? -0.405 13.874 -29.908 1.00 49.19 86 GLY A O 1
ATOM 659 N N . PHE A 1 87 ? 1.603 12.880 -30.060 1.00 51.97 87 PHE A N 1
ATOM 660 C CA . PHE A 1 87 ? 1.336 11.732 -29.169 1.00 51.97 87 PHE A CA 1
ATOM 661 C C . PHE A 1 87 ? 2.036 11.857 -27.808 1.00 51.97 87 PHE A C 1
ATOM 663 O O . PHE A 1 87 ? 1.950 10.970 -26.968 1.00 51.97 87 PHE A O 1
ATOM 670 N N . ASP A 1 88 ? 2.753 12.954 -27.615 1.00 51.47 88 ASP A N 1
ATOM 671 C CA . ASP A 1 88 ? 3.624 13.240 -26.484 1.00 51.47 88 ASP A CA 1
ATOM 672 C C . ASP A 1 88 ? 2.827 14.202 -25.563 1.00 51.47 88 ASP A C 1
ATOM 674 O O . ASP A 1 88 ? 3.199 15.331 -25.278 1.00 51.47 88 ASP A O 1
ATOM 678 N N . GLU A 1 89 ? 1.585 13.833 -25.230 1.00 48.41 89 GLU A N 1
ATOM 679 C CA . GLU A 1 89 ? 0.585 14.734 -24.641 1.00 48.41 89 GLU A CA 1
ATOM 680 C C . GLU A 1 89 ? 0.896 15.070 -23.175 1.00 48.41 89 GLU A C 1
ATOM 682 O O . GLU A 1 89 ? 0.459 14.363 -22.281 1.00 48.41 89 GLU A O 1
ATOM 687 N N . GLY A 1 90 ? 1.614 16.178 -22.947 1.00 50.16 90 GLY A N 1
ATOM 688 C CA . GLY A 1 90 ? 1.440 17.222 -21.910 1.00 50.16 90 GLY A CA 1
ATOM 689 C C . GLY A 1 90 ? 1.392 16.878 -20.408 1.00 50.16 90 GLY A C 1
ATOM 690 O O . GLY A 1 90 ? 1.785 17.712 -19.596 1.00 50.16 90 GLY A O 1
ATOM 691 N N . VAL A 1 91 ? 0.914 15.699 -20.019 1.00 51.84 91 VAL A N 1
ATOM 692 C CA . VAL A 1 91 ? 0.935 15.107 -18.681 1.00 51.84 91 VAL A CA 1
ATOM 693 C C . VAL A 1 91 ? 1.023 13.597 -18.884 1.00 51.84 91 VAL A C 1
ATOM 695 O O . VAL A 1 91 ? 0.008 12.931 -19.079 1.00 51.84 91 VAL A O 1
ATOM 698 N N . ASP A 1 92 ? 2.238 13.058 -18.834 1.00 60.25 92 ASP A N 1
ATOM 699 C CA . ASP A 1 92 ? 2.433 11.613 -18.875 1.00 60.25 92 ASP A CA 1
ATOM 700 C C . ASP A 1 92 ? 1.685 10.968 -17.695 1.00 60.25 92 ASP A C 1
ATOM 702 O O . ASP A 1 92 ? 1.771 11.440 -16.551 1.00 60.25 92 ASP A O 1
ATOM 706 N N . LEU A 1 93 ? 0.910 9.918 -17.971 1.00 58.66 93 LEU A N 1
ATOM 707 C CA . LEU A 1 93 ? 0.093 9.214 -16.974 1.00 58.66 93 LEU A CA 1
ATOM 708 C C . LEU A 1 93 ? 0.983 8.728 -15.816 1.00 58.66 93 LEU A C 1
ATOM 710 O O . LEU A 1 93 ? 0.607 8.834 -14.645 1.00 58.66 93 LEU A O 1
ATOM 714 N N . ASP A 1 94 ? 2.220 8.364 -16.147 1.00 62.66 94 ASP A N 1
ATOM 715 C CA . ASP A 1 94 ? 3.283 7.932 -15.239 1.00 62.66 94 ASP A CA 1
ATOM 716 C C . ASP A 1 94 ? 3.789 9.054 -14.314 1.00 62.66 94 ASP A C 1
ATOM 718 O O . ASP A 1 94 ? 4.346 8.785 -13.250 1.00 62.66 94 ASP A O 1
ATOM 722 N N . SER A 1 95 ? 3.564 10.323 -14.671 1.00 65.69 95 SER A N 1
ATOM 723 C CA . SER A 1 95 ? 3.901 11.494 -13.845 1.00 65.69 95 SER A CA 1
ATOM 724 C C . SER A 1 95 ? 2.753 11.913 -12.920 1.00 65.69 95 SER A C 1
ATOM 726 O O . SER A 1 95 ? 2.992 12.436 -11.828 1.00 65.69 95 SER A O 1
ATOM 728 N N . LEU A 1 96 ? 1.502 11.670 -13.326 1.00 75.38 96 LEU A N 1
ATOM 729 C CA . LEU A 1 96 ? 0.311 11.989 -12.531 1.00 75.38 96 LEU A CA 1
ATOM 730 C C . LEU A 1 96 ? -0.010 10.902 -11.496 1.00 75.38 96 LEU A C 1
ATOM 732 O O . LEU A 1 96 ? -0.411 11.223 -10.371 1.00 75.38 96 LEU A O 1
ATOM 736 N N . MET A 1 97 ? 0.178 9.626 -11.848 1.00 82.38 97 MET A N 1
ATOM 737 C CA . MET A 1 97 ? -0.108 8.499 -10.956 1.00 82.38 97 MET A CA 1
ATOM 738 C C . MET A 1 97 ? 0.637 8.578 -9.613 1.00 82.38 97 MET A C 1
ATOM 740 O O . MET A 1 97 ? -0.043 8.482 -8.589 1.00 82.38 97 MET A O 1
ATOM 744 N N . PRO A 1 98 ? 1.957 8.868 -9.550 1.00 85.00 98 PRO A N 1
ATOM 745 C CA . PRO A 1 98 ? 2.667 8.995 -8.279 1.00 85.00 98 PRO A CA 1
ATOM 746 C C . PRO A 1 98 ? 2.048 10.035 -7.345 1.00 85.00 98 PRO A C 1
ATOM 748 O O . PRO A 1 98 ? 1.994 9.834 -6.134 1.00 85.00 98 PRO A O 1
ATOM 751 N N . ALA A 1 99 ? 1.557 11.153 -7.886 1.00 85.81 99 ALA A N 1
ATOM 752 C CA . ALA A 1 99 ? 0.933 12.198 -7.081 1.00 85.81 99 ALA A CA 1
ATOM 753 C C . ALA A 1 99 ? -0.384 11.712 -6.455 1.00 85.81 99 ALA A C 1
ATOM 755 O O . ALA A 1 99 ? -0.614 11.911 -5.259 1.00 85.81 99 ALA A O 1
ATOM 756 N N . ILE A 1 100 ? -1.228 11.035 -7.240 1.00 88.81 100 ILE A N 1
ATOM 757 C CA . ILE A 1 100 ? -2.491 10.454 -6.761 1.00 88.81 100 ILE A CA 1
ATOM 758 C C . ILE A 1 100 ? -2.216 9.367 -5.715 1.00 88.81 100 ILE A C 1
ATOM 760 O O . ILE A 1 100 ? -2.830 9.355 -4.646 1.00 88.81 100 ILE A O 1
ATOM 764 N N . GLU A 1 101 ? -1.261 8.483 -5.987 1.00 91.62 101 GLU A N 1
ATOM 765 C CA . GLU A 1 101 ? -0.876 7.402 -5.083 1.00 91.62 101 GLU A CA 1
ATOM 766 C C . GLU A 1 101 ? -0.278 7.934 -3.772 1.00 91.62 101 GLU A C 1
ATOM 768 O O . GLU A 1 101 ? -0.590 7.418 -2.699 1.00 91.62 101 GLU A O 1
ATOM 773 N N . LEU A 1 102 ? 0.498 9.022 -3.802 1.00 92.50 102 LEU A N 1
ATOM 774 C CA . LEU A 1 102 ? 0.982 9.682 -2.583 1.00 92.50 102 LEU A CA 1
ATOM 775 C C . LEU A 1 102 ? -0.165 10.237 -1.732 1.00 92.50 102 LEU A C 1
ATOM 777 O O . LEU A 1 102 ? -0.146 10.092 -0.505 1.00 92.50 102 LEU A O 1
ATOM 781 N N . VAL A 1 103 ? -1.185 10.832 -2.357 1.00 93.62 103 VAL A N 1
ATOM 782 C CA . VAL A 1 103 ? -2.387 11.294 -1.643 1.00 93.62 103 VAL A CA 1
ATOM 783 C C . VAL A 1 103 ? -3.117 10.110 -1.006 1.00 93.62 103 VAL A C 1
ATOM 785 O O . VAL A 1 103 ? -3.452 10.165 0.181 1.00 93.62 103 VAL A O 1
ATOM 788 N N . LEU A 1 104 ? -3.315 9.017 -1.747 1.00 92.69 104 LEU A N 1
ATOM 789 C CA . LEU A 1 104 ? -3.957 7.804 -1.232 1.00 92.69 104 LEU A CA 1
ATOM 790 C C . LEU A 1 104 ? -3.171 7.178 -0.076 1.00 92.69 104 LEU A C 1
ATOM 792 O O . LEU A 1 104 ? -3.768 6.812 0.945 1.00 92.69 104 LEU A O 1
ATOM 796 N N . ALA A 1 105 ? -1.844 7.105 -0.200 1.00 93.88 105 ALA A N 1
ATOM 797 C CA . ALA A 1 105 ? -0.953 6.623 0.847 1.00 93.88 105 ALA A CA 1
ATOM 798 C C . ALA A 1 105 ? -1.058 7.491 2.107 1.00 93.88 105 ALA A C 1
ATOM 800 O O . ALA A 1 105 ? -1.210 6.955 3.210 1.00 93.88 105 ALA A O 1
ATOM 801 N N . GLY A 1 106 ? -1.038 8.817 1.945 1.00 94.62 106 GLY A N 1
ATOM 802 C CA . GLY A 1 106 ? -1.130 9.781 3.039 1.00 94.62 106 GLY A CA 1
ATOM 803 C C . GLY A 1 106 ? -2.466 9.719 3.777 1.00 94.62 106 GLY A C 1
ATOM 804 O O . GLY A 1 106 ? -2.487 9.611 5.005 1.00 94.62 106 GLY A O 1
ATOM 805 N N . VAL A 1 107 ? -3.585 9.725 3.047 1.00 94.94 107 VAL A N 1
ATOM 806 C CA . VAL A 1 107 ? -4.931 9.659 3.641 1.00 94.94 107 VAL A CA 1
ATOM 807 C C . VAL A 1 107 ? -5.149 8.319 4.339 1.00 94.94 107 VAL A C 1
ATOM 809 O O . VAL A 1 107 ? -5.491 8.284 5.524 1.00 94.94 107 VAL A O 1
ATOM 812 N N . SER A 1 108 ? -4.907 7.209 3.639 1.00 93.44 108 SER A N 1
ATOM 813 C CA . SER A 1 108 ? -5.159 5.867 4.180 1.00 93.44 108 SER A CA 1
ATOM 814 C C . SER A 1 108 ? -4.225 5.550 5.348 1.00 93.44 108 SER A C 1
ATOM 816 O O . SER A 1 108 ? -4.662 5.032 6.379 1.00 93.44 108 SER A O 1
ATOM 818 N N . GLY A 1 109 ? -2.956 5.953 5.231 1.00 94.38 109 GLY A N 1
ATOM 819 C CA . GLY A 1 109 ? -1.952 5.785 6.277 1.00 94.38 109 GLY A CA 1
ATOM 820 C C . GLY A 1 109 ? -2.252 6.653 7.496 1.00 94.38 109 GLY A C 1
ATOM 821 O O . GLY A 1 109 ? -2.166 6.178 8.627 1.00 94.38 109 GLY A O 1
ATOM 822 N N . GLY A 1 110 ? -2.688 7.898 7.290 1.00 95.31 110 GLY A N 1
ATOM 823 C CA . GLY A 1 110 ? -3.119 8.791 8.364 1.00 95.31 110 GLY A CA 1
ATOM 824 C C . GLY A 1 110 ? -4.300 8.225 9.157 1.00 95.31 110 GLY A C 1
ATOM 825 O O . GLY A 1 110 ? -4.260 8.202 10.391 1.00 95.31 110 GLY A O 1
ATOM 826 N N . LEU A 1 111 ? -5.313 7.693 8.465 1.00 93.81 111 LEU A N 1
ATOM 827 C CA . LEU A 1 111 ? -6.456 7.025 9.097 1.00 93.81 111 LEU A CA 1
ATOM 828 C C . LEU A 1 111 ? -6.025 5.779 9.881 1.00 93.81 111 LEU A C 1
ATOM 830 O O . LEU A 1 111 ? -6.448 5.593 11.025 1.00 93.81 111 LEU A O 1
ATOM 834 N N . LEU A 1 112 ? -5.140 4.959 9.307 1.00 94.06 112 LEU A N 1
ATOM 835 C CA . LEU A 1 112 ? -4.609 3.764 9.961 1.00 94.06 112 LEU A CA 1
ATOM 836 C C . LEU A 1 112 ? -3.823 4.110 11.234 1.00 94.06 112 LEU A C 1
ATOM 838 O O . LEU A 1 112 ? -4.031 3.500 12.286 1.00 94.06 112 LEU A O 1
ATOM 842 N N . LEU A 1 113 ? -2.954 5.121 11.166 1.00 94.38 113 LEU A N 1
ATOM 843 C CA . LEU A 1 113 ? -2.188 5.608 12.313 1.00 94.38 113 LEU A CA 1
ATOM 844 C C . LEU A 1 113 ? -3.101 6.194 13.393 1.00 94.38 113 LEU A C 1
ATOM 846 O O . LEU A 1 113 ? -2.872 5.949 14.579 1.00 94.38 113 LEU A O 1
ATOM 850 N N . GLY A 1 114 ? -4.145 6.929 13.002 1.00 93.19 114 GLY A N 1
ATOM 851 C CA . GLY A 1 114 ? -5.174 7.424 13.916 1.00 93.19 114 GLY A CA 1
ATOM 852 C C . GLY A 1 114 ? -5.853 6.282 14.673 1.00 93.19 114 GLY A C 1
ATOM 853 O O . GLY A 1 114 ? -5.874 6.286 15.905 1.00 93.19 114 GLY A O 1
ATOM 854 N N . MET A 1 115 ? -6.305 5.251 13.951 1.00 91.81 115 MET A N 1
ATOM 855 C CA . MET A 1 115 ? -6.905 4.049 14.543 1.00 91.81 115 MET A CA 1
ATOM 856 C C . MET A 1 115 ? -5.946 3.332 15.502 1.00 91.81 115 MET A C 1
ATOM 858 O O . MET A 1 115 ? -6.336 2.946 16.608 1.00 91.81 115 MET A O 1
ATOM 862 N N . TRP A 1 116 ? -4.680 3.182 15.111 1.00 89.62 116 TRP A N 1
ATOM 863 C CA . TRP A 1 116 ? -3.671 2.522 15.937 1.00 89.62 116 TRP A CA 1
ATOM 864 C C . TRP A 1 116 ? -3.377 3.296 17.229 1.00 89.62 116 TRP A C 1
ATOM 866 O O . TRP A 1 116 ? -3.291 2.696 18.305 1.00 89.62 116 TRP A O 1
ATOM 876 N N . ARG A 1 117 ? -3.287 4.630 17.150 1.00 92.00 117 ARG A N 1
ATOM 877 C CA . ARG A 1 117 ? -3.107 5.509 18.318 1.00 92.00 117 ARG A CA 1
ATOM 878 C C . ARG A 1 117 ? -4.277 5.389 19.296 1.00 92.00 117 ARG A C 1
ATOM 880 O O . ARG A 1 117 ? -4.042 5.199 20.488 1.00 92.00 117 ARG A O 1
ATOM 887 N N . SER A 1 118 ? -5.519 5.416 18.808 1.00 89.88 118 SER A N 1
ATOM 888 C CA . SER A 1 118 ? -6.712 5.255 19.652 1.00 89.88 118 SER A CA 1
ATOM 889 C C . SER A 1 118 ? -6.723 3.916 20.393 1.00 89.88 118 SER A C 1
ATOM 891 O O . SER A 1 118 ? -7.000 3.873 21.592 1.00 89.88 118 SER A O 1
ATOM 893 N N . TRP A 1 119 ? -6.355 2.825 19.716 1.00 85.44 119 TRP A N 1
ATOM 894 C CA . TRP A 1 119 ? -6.297 1.501 20.337 1.00 85.44 119 TRP A CA 1
ATOM 895 C C . TRP A 1 119 ? -5.190 1.371 21.392 1.00 85.44 119 TRP A C 1
ATOM 897 O O . TRP A 1 119 ? -5.390 0.732 22.428 1.00 85.44 119 TRP A O 1
ATOM 907 N N . ARG A 1 120 ? -4.024 1.987 21.160 1.00 88.00 120 ARG A N 1
ATOM 908 C CA . ARG A 1 120 ? -2.938 2.028 22.153 1.00 88.00 120 ARG A CA 1
ATOM 909 C C . ARG A 1 120 ? -3.361 2.771 23.416 1.00 88.00 120 ARG A C 1
ATOM 911 O O . ARG A 1 120 ? -3.123 2.273 24.513 1.00 88.00 120 ARG A O 1
ATOM 918 N N . ASN A 1 121 ? -4.027 3.912 23.257 1.00 90.25 121 ASN A N 1
ATOM 919 C CA . ASN A 1 121 ? -4.497 4.715 24.383 1.00 90.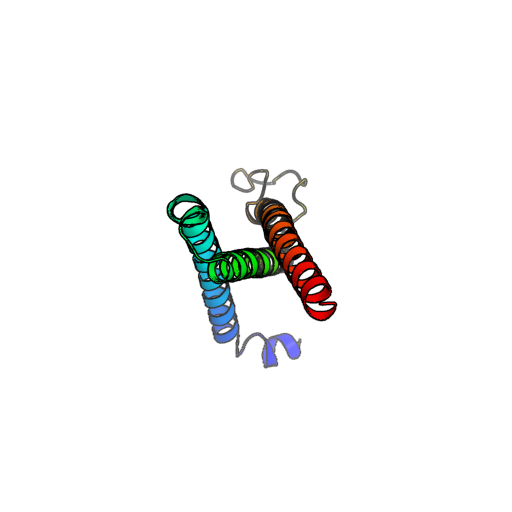25 121 ASN A CA 1
ATOM 920 C C . ASN A 1 121 ? -5.552 3.966 25.212 1.00 90.25 121 ASN A C 1
ATOM 922 O O . ASN A 1 121 ? -5.462 3.957 26.436 1.00 90.25 121 ASN A O 1
ATOM 926 N N . ALA A 1 122 ? -6.482 3.261 24.558 1.00 85.81 122 ALA A N 1
ATOM 927 C CA . ALA A 1 122 ? -7.508 2.464 25.236 1.00 85.81 122 ALA A CA 1
ATOM 928 C C . ALA A 1 122 ? -6.933 1.301 26.070 1.00 85.81 122 ALA A C 1
ATOM 930 O O . ALA A 1 122 ? -7.476 0.966 27.119 1.00 85.81 122 ALA A O 1
ATOM 931 N N . ARG A 1 123 ? -5.820 0.691 25.636 1.00 82.75 123 ARG A N 1
ATOM 932 C CA . ARG A 1 123 ? -5.148 -0.368 26.415 1.00 82.75 123 ARG A CA 1
ATOM 933 C C . ARG A 1 123 ? -4.309 0.164 27.574 1.00 82.75 123 ARG A C 1
ATOM 935 O O . ARG A 1 123 ? -4.144 -0.530 28.572 1.00 82.75 123 ARG A O 1
ATOM 942 N N . ALA A 1 124 ? -3.803 1.391 27.469 1.00 82.25 124 ALA A N 1
ATOM 943 C CA . ALA A 1 124 ? -3.076 2.034 28.561 1.00 82.25 124 ALA A CA 1
ATOM 944 C C . ALA A 1 124 ? -4.001 2.419 29.732 1.00 82.25 124 ALA A C 1
ATOM 946 O O . ALA A 1 124 ? -3.567 2.412 30.883 1.00 82.25 124 ALA A O 1
ATOM 947 N N . THR A 1 125 ? -5.271 2.734 29.458 1.00 79.19 125 THR A N 1
ATOM 948 C CA . THR A 1 125 ? -6.262 3.068 30.493 1.00 79.19 125 THR A CA 1
ATOM 949 C C . THR A 1 125 ? -6.844 1.834 31.183 1.00 79.19 125 THR A C 1
ATOM 951 O O . THR A 1 125 ? -7.091 1.892 32.381 1.00 79.19 125 THR A O 1
ATOM 954 N N . SER A 1 126 ? -7.001 0.704 30.481 1.00 74.94 126 SER A N 1
ATOM 955 C CA . SER A 1 126 ? -7.519 -0.547 31.065 1.00 74.94 126 SER A CA 1
ATOM 956 C C . SER A 1 126 ? -6.532 -1.277 31.985 1.00 74.94 126 SER A C 1
ATOM 958 O O . SER A 1 126 ? -6.943 -2.124 32.761 1.00 74.94 126 SER A O 1
ATOM 960 N N . GLY A 1 127 ? -5.229 -0.987 31.893 1.00 68.00 127 GLY A N 1
ATOM 961 C CA . GLY A 1 127 ? -4.204 -1.568 32.775 1.00 68.00 127 GLY A CA 1
ATOM 962 C C . GLY A 1 127 ? -3.992 -0.811 34.092 1.00 68.00 127 GLY A C 1
ATOM 963 O O . GLY A 1 127 ? -3.063 -1.133 34.825 1.00 68.00 127 GLY A O 1
ATOM 964 N N . ARG A 1 128 ? -4.787 0.235 34.358 1.00 59.50 128 ARG A N 1
ATOM 965 C CA . ARG A 1 128 ? -4.696 1.094 35.554 1.00 59.50 128 ARG A CA 1
ATOM 966 C C . ARG A 1 128 ? -5.874 0.934 36.528 1.00 59.50 128 ARG A C 1
ATOM 968 O O . ARG A 1 128 ? -5.892 1.635 37.535 1.00 59.50 128 ARG A O 1
ATOM 975 N N . SER A 1 129 ? -6.836 0.063 36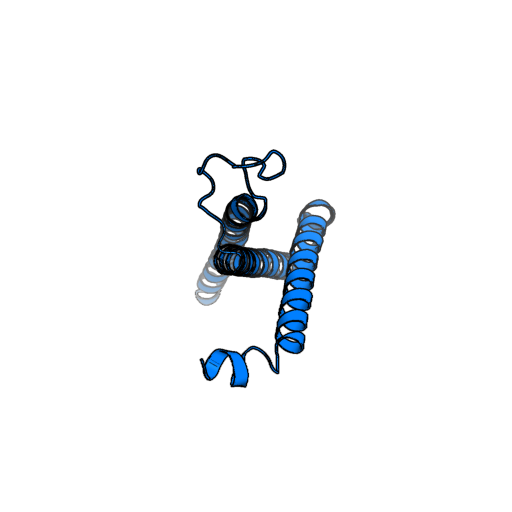.219 1.00 55.12 129 SER A N 1
ATOM 976 C CA . SER A 1 129 ? -7.990 -0.295 37.062 1.00 55.12 129 SER A CA 1
ATOM 977 C C . SER A 1 129 ? -7.799 -1.674 37.669 1.00 55.12 129 SER A C 1
ATOM 979 O O . SER A 1 129 ? -8.092 -1.825 38.870 1.00 55.12 129 SER A O 1
#